Protein AF-W4VDG4-F1 (afdb_monomer_lite)

Secondary structure (DSSP, 8-state):
--GGGTTSSHHHHHHHHHHHHHHHTT--------TT-HHHHHHHHHTT------PPP-S---S--TTTTT--------

InterPro domains:
  IPR013653 GCN5-related N-acetyltransferase Rv2170-like domain [PF08445] (2-54)
  IPR016181 Acyl-CoA N-acyltransferase [SSF55729] (2-54)

Organism: NCBI:txid1294263

pLDDT: mean 82.28, std 16.34, range [38.72, 98.44]

Structure (mmCIF, N/CA/C/O backbone):
data_AF-W4VDG4-F1
#
_entry.id   AF-W4VDG4-F1
#
loop_
_atom_site.group_PDB
_atom_site.id
_atom_site.type_symbol
_atom_site.label_atom_id
_atom_site.label_alt_id
_atom_site.label_comp_id
_atom_site.label_asym_id
_atom_site.label_entity_id
_atom_site.label_seq_id
_atom_site.pdbx_PDB_ins_code
_atom_site.Cartn_x
_atom_site.Cartn_y
_atom_site.Cartn_z
_atom_site.occupancy
_atom_site.B_iso_or_equiv
_atom_site.auth_seq_id
_atom_site.auth_comp_id
_atom_site.auth_asym_id
_atom_site.auth_atom_id
_atom_site.pdbx_PDB_model_num
ATOM 1 N N . MET A 1 1 ? 1.395 14.729 2.401 1.00 64.94 1 MET A N 1
ATOM 2 C CA . MET A 1 1 ? 1.073 15.041 3.811 1.00 64.94 1 MET A CA 1
ATOM 3 C C . MET A 1 1 ? 1.895 16.213 4.270 1.00 64.94 1 MET A C 1
ATOM 5 O O . MET A 1 1 ? 3.099 16.228 4.001 1.00 64.94 1 MET A O 1
ATOM 9 N N . LEU A 1 2 ? 1.250 17.136 4.976 1.00 83.69 2 LEU A N 1
ATOM 10 C CA . LEU A 1 2 ? 1.950 18.225 5.635 1.00 83.69 2 LEU A CA 1
ATOM 11 C C . LEU A 1 2 ? 2.958 17.643 6.655 1.00 83.69 2 LEU A C 1
ATOM 13 O O . LEU A 1 2 ? 2.669 16.598 7.260 1.00 83.69 2 LEU A O 1
ATOM 17 N N . PRO A 1 3 ? 4.172 18.212 6.769 1.00 83.50 3 PRO A N 1
ATOM 18 C CA . PRO A 1 3 ? 5.254 17.652 7.581 1.00 83.50 3 PRO A CA 1
ATOM 19 C C . PRO A 1 3 ? 4.863 17.312 9.028 1.00 83.50 3 PRO A C 1
ATOM 21 O O . PRO A 1 3 ? 5.250 16.256 9.530 1.00 83.50 3 PRO A O 1
ATOM 24 N N . GLU A 1 4 ? 4.038 18.142 9.656 1.00 89.81 4 GLU A N 1
ATOM 25 C CA . GLU A 1 4 ? 3.576 18.053 11.046 1.00 89.81 4 GLU A CA 1
ATOM 26 C C . GLU A 1 4 ? 2.639 16.863 11.335 1.00 89.81 4 GLU A C 1
ATOM 28 O O . GLU A 1 4 ? 2.408 16.491 12.492 1.00 89.81 4 GLU A O 1
ATOM 33 N N . PHE A 1 5 ? 2.120 16.219 10.287 1.00 85.56 5 PHE A N 1
ATOM 34 C CA . PHE A 1 5 ? 1.252 15.043 10.387 1.00 85.56 5 PHE A CA 1
ATOM 35 C C . PHE A 1 5 ? 1.942 13.738 9.963 1.00 85.56 5 PHE A C 1
ATOM 37 O O . PHE A 1 5 ? 1.329 12.666 9.972 1.00 85.56 5 PHE A O 1
ATOM 44 N N . ARG A 1 6 ? 3.232 13.783 9.607 1.00 84.56 6 ARG A N 1
ATOM 45 C CA . ARG A 1 6 ? 3.992 12.581 9.230 1.00 84.56 6 ARG A CA 1
ATOM 46 C C . ARG A 1 6 ? 4.187 11.646 10.427 1.00 84.56 6 ARG A C 1
ATOM 48 O O . ARG A 1 6 ? 4.190 12.071 11.574 1.00 84.56 6 ARG A O 1
ATOM 55 N N . LYS A 1 7 ? 4.380 10.353 10.139 1.00 83.69 7 LYS A N 1
ATOM 56 C CA . LYS A 1 7 ? 4.640 9.284 11.128 1.00 83.69 7 LYS A CA 1
ATOM 57 C C . LYS A 1 7 ? 3.525 9.056 12.169 1.00 83.69 7 LYS A C 1
ATOM 59 O O . LYS A 1 7 ? 3.723 8.282 13.093 1.00 83.69 7 LYS A O 1
ATOM 64 N N . LYS A 1 8 ? 2.333 9.636 11.981 1.00 88.56 8 LYS A N 1
ATOM 65 C CA . LYS A 1 8 ? 1.156 9.453 12.856 1.00 88.56 8 LYS A CA 1
A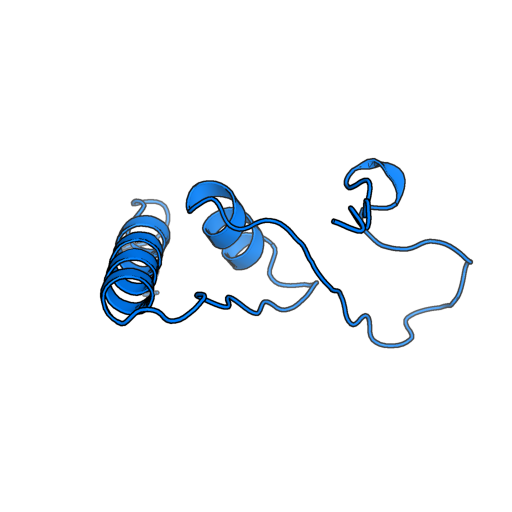TOM 66 C C . LYS A 1 8 ? 0.192 8.345 12.398 1.00 88.56 8 LYS A C 1
ATOM 68 O O . LYS A 1 8 ? -0.971 8.352 12.767 1.00 88.56 8 LYS A O 1
ATOM 73 N N . GLY A 1 9 ? 0.615 7.449 11.503 1.00 90.06 9 GLY A N 1
ATOM 74 C CA . GLY A 1 9 ? -0.237 6.357 10.993 1.00 90.06 9 GLY A CA 1
ATOM 75 C C . GLY A 1 9 ? -1.411 6.777 10.090 1.00 90.06 9 GLY A C 1
ATOM 76 O O . GLY A 1 9 ? -2.060 5.914 9.508 1.00 90.06 9 GLY A O 1
ATOM 77 N N . LEU A 1 10 ? -1.643 8.078 9.893 1.00 93.81 10 LEU A N 1
ATOM 78 C CA . LEU A 1 10 ? -2.781 8.629 9.143 1.00 93.81 10 LEU A CA 1
ATOM 79 C C . LEU A 1 10 ? -2.957 8.029 7.740 1.00 93.81 10 LEU A C 1
ATOM 81 O O . LEU A 1 10 ? -4.077 7.759 7.323 1.00 93.81 10 LEU A O 1
ATOM 85 N N . ALA A 1 11 ? -1.857 7.787 7.021 1.00 94.00 11 ALA A N 1
ATOM 86 C CA . ALA A 1 11 ? -1.920 7.213 5.680 1.00 94.00 11 ALA A CA 1
ATOM 87 C C . ALA A 1 11 ? -2.433 5.768 5.708 1.00 94.00 11 ALA A C 1
ATOM 89 O O . ALA A 1 11 ? -3.237 5.402 4.863 1.00 94.00 11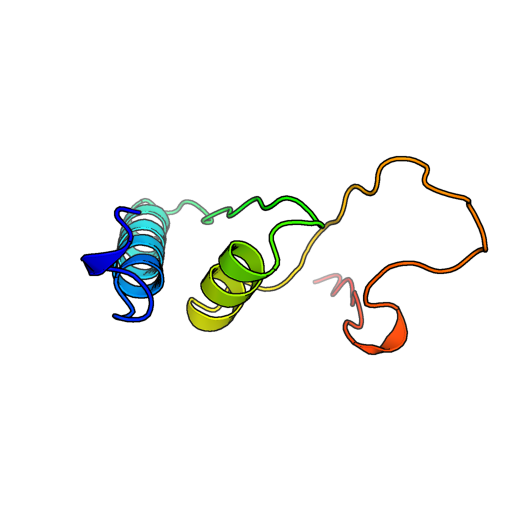 ALA A O 1
ATOM 90 N N . ALA A 1 12 ? -2.006 4.972 6.692 1.00 95.31 12 ALA A N 1
ATOM 91 C CA . ALA A 1 12 ? -2.477 3.600 6.835 1.00 95.31 12 ALA A CA 1
ATOM 92 C C . ALA A 1 12 ? -3.953 3.560 7.252 1.00 95.31 12 ALA A C 1
ATOM 94 O O . ALA A 1 12 ? -4.722 2.815 6.665 1.00 95.31 12 ALA A O 1
ATOM 95 N N . CYS A 1 13 ? -4.369 4.426 8.184 1.00 96.44 13 CYS A N 1
ATOM 96 C CA . CYS A 1 13 ? -5.776 4.549 8.576 1.00 96.44 13 CYS A CA 1
ATOM 97 C C . CYS A 1 13 ? -6.675 4.873 7.370 1.00 96.44 13 CYS A C 1
ATOM 99 O O . CYS A 1 13 ? -7.645 4.168 7.104 1.00 96.44 13 CYS A O 1
ATOM 101 N N . LEU A 1 14 ? -6.309 5.893 6.586 1.00 96.38 14 LEU A N 1
ATOM 102 C CA . LEU A 1 14 ? -7.080 6.287 5.408 1.00 96.38 14 LEU A CA 1
ATOM 103 C C . LEU A 1 14 ? -7.143 5.170 4.358 1.00 96.38 14 LEU A C 1
ATOM 105 O O . LEU A 1 14 ? -8.217 4.878 3.837 1.00 96.38 14 LEU A O 1
ATOM 109 N N . VAL A 1 15 ? -6.003 4.548 4.046 1.00 97.38 15 VAL A N 1
ATOM 110 C CA . VAL A 1 15 ? -5.924 3.501 3.019 1.00 97.38 15 VAL A CA 1
ATOM 111 C C . VAL A 1 15 ? -6.681 2.243 3.443 1.00 97.38 15 VAL A C 1
ATOM 113 O O . VAL A 1 15 ? -7.426 1.705 2.628 1.00 97.38 15 VAL A O 1
ATOM 116 N N . SER A 1 16 ? -6.569 1.809 4.702 1.00 97.56 16 SER A N 1
ATOM 117 C CA . SER A 1 16 ? -7.332 0.663 5.215 1.00 97.56 16 SER A CA 1
ATOM 118 C C . SER A 1 16 ? -8.840 0.914 5.153 1.00 97.56 16 SER A C 1
ATOM 120 O O . SER A 1 16 ? -9.580 0.057 4.678 1.00 97.56 16 SER A O 1
ATOM 122 N N . ASN A 1 17 ? -9.300 2.104 5.551 1.00 98.12 17 ASN A N 1
ATOM 123 C CA . ASN A 1 17 ? -10.726 2.438 5.508 1.00 98.12 17 ASN A CA 1
ATOM 124 C C . ASN A 1 17 ? -11.260 2.488 4.069 1.00 98.12 17 ASN A C 1
ATOM 126 O O . ASN A 1 17 ? -12.344 1.980 3.795 1.00 98.12 17 ASN A O 1
ATOM 130 N N . LEU A 1 18 ? -10.493 3.058 3.131 1.00 98.00 18 LEU A N 1
ATOM 131 C CA . LEU A 1 18 ? -10.846 3.039 1.708 1.00 98.00 18 LEU A CA 1
ATOM 132 C C . LEU A 1 18 ? -10.905 1.609 1.160 1.00 98.00 18 LEU A C 1
ATOM 134 O O . LEU A 1 18 ? -11.845 1.279 0.443 1.00 98.00 18 LEU A O 1
ATOM 138 N N . ALA A 1 19 ? -9.936 0.760 1.511 1.00 98.00 19 ALA A N 1
ATOM 139 C CA . ALA A 1 19 ? -9.913 -0.633 1.077 1.00 98.00 19 ALA A CA 1
ATOM 140 C C . ALA A 1 19 ? -11.153 -1.396 1.567 1.00 98.00 19 ALA A C 1
ATOM 142 O O . ALA A 1 19 ? -11.789 -2.083 0.772 1.00 98.00 19 ALA A O 1
ATOM 143 N N . ILE A 1 20 ? -11.541 -1.210 2.834 1.00 98.25 20 ILE A N 1
ATOM 144 C CA . ILE A 1 20 ? -12.769 -1.785 3.405 1.00 98.25 20 ILE A CA 1
ATOM 145 C C . ILE A 1 20 ? -13.996 -1.312 2.623 1.00 98.25 20 ILE A C 1
ATOM 147 O O . ILE A 1 20 ? -14.757 -2.140 2.134 1.00 98.25 20 ILE A O 1
ATOM 151 N N . MET A 1 21 ? -14.142 -0.003 2.402 1.00 98.38 21 MET A N 1
ATOM 152 C CA . MET A 1 21 ? -15.281 0.546 1.656 1.00 98.38 21 MET A CA 1
ATOM 153 C C . MET A 1 21 ? -15.358 0.044 0.204 1.00 98.38 21 MET A C 1
ATOM 155 O O . MET A 1 21 ? -16.452 -0.081 -0.352 1.00 98.38 21 MET A O 1
ATOM 159 N N . ILE A 1 22 ? -14.220 -0.221 -0.442 1.00 98.25 22 ILE A N 1
ATOM 160 C CA . ILE A 1 22 ? -14.179 -0.809 -1.789 1.00 98.25 22 ILE A CA 1
ATOM 161 C C . ILE A 1 22 ? -14.627 -2.279 -1.741 1.00 98.25 22 ILE A C 1
ATOM 163 O O . ILE A 1 22 ? -15.460 -2.685 -2.552 1.00 98.25 22 ILE A O 1
ATOM 167 N N . MET A 1 23 ? -14.154 -3.047 -0.755 1.00 97.69 23 MET A N 1
ATOM 168 C CA . MET A 1 23 ? -14.561 -4.44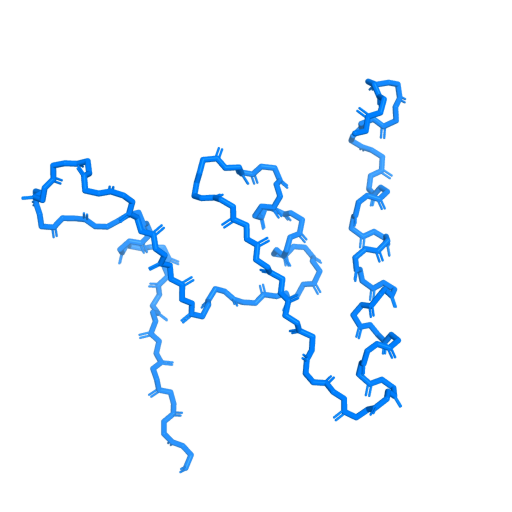4 -0.558 1.00 97.69 23 MET A CA 1
ATOM 169 C C . MET A 1 23 ? -16.049 -4.584 -0.219 1.00 97.69 23 MET A C 1
ATOM 171 O O . MET A 1 23 ? -16.707 -5.473 -0.751 1.00 97.69 23 MET A O 1
ATOM 175 N N . GLU A 1 24 ? -16.612 -3.683 0.590 1.00 98.38 24 GLU A N 1
ATOM 176 C CA . GLU A 1 24 ? -18.054 -3.631 0.897 1.00 98.38 24 GLU A CA 1
ATOM 177 C C . GLU A 1 24 ? -18.923 -3.443 -0.357 1.00 98.38 24 GLU A C 1
ATOM 179 O O . GLU A 1 24 ? -20.089 -3.827 -0.373 1.00 98.38 24 GLU A O 1
ATOM 184 N N . ARG A 1 25 ? -18.355 -2.880 -1.430 1.00 98.44 25 ARG A N 1
ATOM 185 C CA . ARG A 1 25 ? -19.010 -2.737 -2.740 1.00 98.44 25 ARG A CA 1
ATOM 186 C C . ARG A 1 25 ? -18.805 -3.956 -3.648 1.00 98.44 25 ARG A C 1
ATOM 188 O O . ARG A 1 25 ? -19.186 -3.904 -4.813 1.00 98.44 25 ARG A O 1
ATOM 195 N N . GLY A 1 26 ? -18.193 -5.031 -3.148 1.00 97.88 26 GLY A N 1
ATOM 196 C CA . GLY A 1 26 ? -17.883 -6.236 -3.919 1.00 97.88 26 GLY A CA 1
ATOM 197 C C . GLY A 1 26 ? -16.752 -6.049 -4.935 1.00 97.88 26 GLY A C 1
ATOM 198 O O . GLY A 1 26 ? -16.659 -6.815 -5.890 1.00 97.88 26 GLY A O 1
ATOM 199 N N . VAL A 1 27 ? -15.907 -5.027 -4.761 1.00 97.81 27 VAL A N 1
ATOM 200 C CA . VAL A 1 27 ? -14.795 -4.716 -5.670 1.00 97.81 27 VAL A CA 1
ATOM 201 C C . VAL A 1 27 ? -13.467 -5.032 -4.986 1.00 97.81 27 VAL A C 1
ATOM 203 O O . VAL A 1 27 ? -13.295 -4.788 -3.793 1.00 97.81 27 VAL A O 1
ATOM 206 N N . LEU A 1 28 ? -12.502 -5.563 -5.740 1.00 94.75 28 LEU A N 1
ATOM 207 C CA . LEU A 1 28 ? -11.154 -5.811 -5.234 1.00 94.75 28 LEU A CA 1
ATOM 208 C C . LEU A 1 28 ? -10.372 -4.484 -5.149 1.00 94.75 28 LEU A C 1
ATOM 210 O O . LEU A 1 28 ? -10.183 -3.832 -6.181 1.00 94.75 28 LEU A O 1
ATOM 214 N N . PRO A 1 29 ? -9.894 -4.060 -3.966 1.00 96.06 29 PRO A N 1
ATOM 215 C CA . PRO A 1 29 ? -9.105 -2.843 -3.849 1.00 96.06 29 PRO A CA 1
ATOM 216 C C . PRO A 1 29 ? -7.736 -3.004 -4.515 1.00 96.06 29 PRO A C 1
ATOM 218 O O . PRO A 1 29 ? -7.030 -3.989 -4.311 1.00 96.06 29 PRO A O 1
ATOM 221 N N . TYR A 1 30 ? -7.340 -1.982 -5.271 1.00 94.31 30 TYR A N 1
ATOM 222 C CA . TYR A 1 30 ? -6.037 -1.888 -5.921 1.00 94.31 30 TYR A CA 1
ATOM 223 C C . TYR A 1 30 ? -5.274 -0.669 -5.399 1.00 94.31 30 TYR A C 1
ATOM 225 O O . TYR A 1 30 ? -5.827 0.429 -5.313 1.00 94.31 30 TYR A O 1
ATOM 233 N N . TYR A 1 31 ? -3.994 -0.856 -5.071 1.00 94.94 31 TYR A N 1
ATOM 234 C CA . TYR A 1 31 ? -3.128 0.203 -4.558 1.00 94.94 31 TYR A CA 1
ATOM 235 C C . TYR A 1 31 ? -1.798 0.227 -5.316 1.00 94.94 31 TYR A C 1
ATOM 237 O O . TYR A 1 31 ? -0.879 -0.540 -5.031 1.00 94.94 31 TYR A O 1
ATOM 245 N N . GLY A 1 32 ? -1.702 1.124 -6.296 1.00 93.00 32 GLY A N 1
ATOM 246 C CA . GLY A 1 32 ? -0.485 1.343 -7.072 1.00 93.00 32 GLY A CA 1
ATOM 247 C C . GLY A 1 32 ? 0.496 2.273 -6.360 1.00 93.00 32 GLY A C 1
ATOM 248 O O . GLY A 1 32 ? 0.106 3.254 -5.727 1.00 93.00 32 GLY A O 1
ATOM 249 N N . THR A 1 33 ? 1.789 1.996 -6.499 1.00 91.12 33 THR A N 1
ATOM 250 C CA . THR A 1 33 ? 2.851 2.840 -5.949 1.00 91.12 33 THR A CA 1
ATOM 251 C C . THR A 1 33 ? 4.077 2.830 -6.852 1.00 91.12 33 THR A C 1
ATOM 253 O O . THR A 1 33 ? 4.347 1.850 -7.544 1.00 91.12 33 THR A O 1
ATOM 256 N N . ALA A 1 34 ? 4.815 3.939 -6.875 1.00 88.56 34 ALA A N 1
ATOM 257 C CA . ALA A 1 34 ? 6.080 4.005 -7.594 1.00 88.56 34 ALA A CA 1
ATOM 258 C C . ALA A 1 34 ? 7.146 3.176 -6.862 1.00 88.56 34 ALA A C 1
ATOM 260 O O . ALA A 1 34 ? 7.221 3.195 -5.629 1.00 88.56 34 ALA A O 1
ATOM 261 N N . SER A 1 35 ? 8.028 2.514 -7.614 1.00 83.31 35 SER A N 1
ATOM 262 C CA . SER A 1 35 ? 9.138 1.727 -7.053 1.00 83.31 35 SER A CA 1
ATOM 263 C C . SER A 1 35 ? 10.086 2.566 -6.186 1.00 83.31 35 SER A C 1
ATOM 265 O O . SER A 1 35 ? 10.630 2.073 -5.203 1.00 83.31 35 SER A O 1
ATOM 267 N N . SER A 1 36 ? 10.218 3.862 -6.478 1.00 84.62 36 SER A N 1
ATOM 268 C CA . SER A 1 36 ? 11.001 4.816 -5.684 1.00 84.62 36 SER A CA 1
ATOM 269 C C . SER A 1 36 ? 10.281 5.339 -4.432 1.00 84.62 36 SER A C 1
ATOM 271 O O . SER A 1 36 ? 10.906 5.966 -3.577 1.00 84.62 36 SER A O 1
ATOM 273 N N . ASN A 1 37 ? 8.974 5.095 -4.280 1.00 90.50 37 ASN A N 1
ATOM 274 C CA . ASN A 1 37 ? 8.181 5.602 -3.160 1.00 90.50 37 ASN A CA 1
ATOM 275 C C . ASN A 1 37 ? 8.051 4.564 -2.033 1.00 90.50 37 ASN A C 1
ATOM 277 O O . ASN A 1 37 ? 6.973 4.030 -1.760 1.00 90.50 37 ASN A O 1
ATOM 281 N N . ILE A 1 38 ? 9.161 4.329 -1.328 1.00 89.56 38 ILE A N 1
ATOM 282 C CA . ILE A 1 38 ? 9.246 3.372 -0.209 1.00 89.56 38 ILE A CA 1
ATOM 283 C C . ILE A 1 38 ? 8.203 3.673 0.881 1.00 89.56 38 ILE A C 1
ATOM 285 O O . ILE A 1 38 ? 7.613 2.763 1.461 1.00 89.56 38 ILE A O 1
ATOM 289 N N . ALA A 1 39 ? 7.924 4.952 1.154 1.00 92.19 39 ALA A N 1
ATOM 290 C CA . ALA A 1 39 ? 6.948 5.336 2.171 1.00 92.19 39 ALA A CA 1
ATOM 291 C C . ALA A 1 39 ? 5.525 4.858 1.827 1.00 92.19 39 ALA A C 1
ATOM 293 O O . ALA A 1 39 ? 4.814 4.382 2.715 1.00 92.19 39 ALA A O 1
ATOM 294 N N . SER A 1 40 ? 5.120 4.966 0.558 1.00 93.75 40 SER A N 1
ATOM 295 C CA . SER A 1 40 ? 3.822 4.487 0.067 1.00 93.75 40 SER A CA 1
ATOM 296 C C . SER A 1 40 ? 3.762 2.959 0.009 1.00 93.75 40 SER A C 1
ATOM 298 O O . SER A 1 40 ? 2.771 2.387 0.457 1.00 93.75 40 SER A O 1
ATOM 300 N N . GLN A 1 41 ? 4.837 2.291 -0.414 1.00 92.88 41 GLN A N 1
ATOM 301 C CA . GLN A 1 41 ? 4.935 0.826 -0.349 1.00 92.88 41 GLN A CA 1
ATOM 302 C C . GLN A 1 41 ? 4.782 0.301 1.084 1.00 92.88 41 GLN A C 1
ATOM 304 O O . GLN A 1 41 ? 4.020 -0.628 1.336 1.00 92.88 41 GLN A O 1
ATOM 309 N N . ALA A 1 42 ? 5.424 0.955 2.054 1.00 93.19 42 ALA A N 1
ATOM 310 C CA . ALA A 1 42 ? 5.288 0.591 3.458 1.00 93.19 42 ALA A CA 1
ATOM 311 C C . ALA A 1 42 ? 3.862 0.832 3.995 1.00 93.19 42 ALA A C 1
ATOM 313 O O . ALA A 1 42 ? 3.430 0.136 4.911 1.00 93.19 42 ALA A O 1
ATOM 314 N N . VAL A 1 43 ? 3.123 1.819 3.462 1.00 96.19 43 VAL A N 1
ATOM 315 C CA . VAL A 1 43 ? 1.689 1.989 3.770 1.00 96.19 43 VAL A CA 1
ATOM 316 C C . VAL A 1 43 ? 0.890 0.817 3.213 1.00 96.19 43 VAL A C 1
ATOM 318 O O . VAL A 1 43 ? 0.142 0.219 3.977 1.00 96.19 43 VAL A O 1
ATOM 321 N N . ALA A 1 44 ? 1.091 0.461 1.942 1.00 95.25 44 ALA A N 1
ATOM 322 C CA . ALA A 1 44 ? 0.407 -0.666 1.310 1.00 95.25 44 ALA A CA 1
ATOM 323 C C . ALA A 1 44 ? 0.602 -1.961 2.117 1.00 95.25 44 ALA A C 1
ATOM 325 O O . ALA A 1 44 ? -0.379 -2.599 2.498 1.00 95.25 44 ALA A O 1
ATOM 326 N N . TYR A 1 45 ? 1.850 -2.267 2.488 1.00 93.19 45 TYR A N 1
ATOM 327 C CA . TYR A 1 45 ? 2.182 -3.431 3.310 1.00 93.19 45 TYR A CA 1
ATOM 328 C C . TYR A 1 45 ? 1.463 -3.419 4.669 1.00 93.19 45 TYR A C 1
ATOM 330 O O . TYR A 1 45 ? 0.829 -4.399 5.048 1.00 93.19 45 TYR A O 1
ATOM 338 N N . ARG A 1 46 ? 1.486 -2.289 5.395 1.00 95.06 46 ARG A N 1
ATOM 339 C CA . ARG A 1 46 ? 0.781 -2.157 6.688 1.00 95.06 46 ARG A CA 1
ATOM 340 C C . ARG A 1 46 ? -0.738 -2.297 6.576 1.00 95.06 46 ARG A C 1
ATOM 342 O O . ARG A 1 46 ? -1.373 -2.661 7.558 1.00 95.06 46 ARG A O 1
ATOM 349 N N . CYS A 1 47 ? -1.311 -1.982 5.419 1.00 96.44 47 CYS A N 1
ATOM 350 C CA . CYS A 1 47 ? -2.742 -2.111 5.151 1.00 96.44 47 CYS A CA 1
ATOM 351 C C . CYS A 1 47 ? -3.144 -3.515 4.664 1.00 96.44 47 CYS A C 1
ATOM 353 O O . CYS A 1 47 ? -4.317 -3.725 4.374 1.00 96.44 47 CYS A O 1
ATOM 355 N N . GLY A 1 48 ? -2.204 -4.463 4.570 1.00 94.06 48 GLY A N 1
ATOM 356 C CA . GLY A 1 48 ? -2.477 -5.837 4.140 1.00 94.06 48 GLY A CA 1
ATOM 357 C C . GLY A 1 48 ? -2.468 -6.046 2.624 1.00 94.06 48 GLY A C 1
ATOM 358 O O . GLY A 1 48 ? -2.829 -7.126 2.163 1.00 94.06 48 GLY A O 1
ATOM 359 N N . PHE A 1 49 ? -2.046 -5.052 1.834 1.00 94.50 49 PHE A N 1
ATOM 360 C CA . PHE A 1 49 ? -1.827 -5.257 0.403 1.00 94.50 49 PHE A CA 1
ATOM 361 C C . PHE A 1 49 ? -0.567 -6.090 0.177 1.00 94.50 49 PHE A C 1
ATOM 363 O O . PHE A 1 49 ? 0.465 -5.863 0.812 1.00 94.50 49 PHE A O 1
ATOM 370 N N . ILE A 1 50 ? -0.642 -7.002 -0.790 1.00 90.56 50 ILE A N 1
ATOM 371 C CA . ILE A 1 50 ? 0.498 -7.797 -1.241 1.00 90.56 50 ILE A CA 1
ATOM 372 C C . ILE A 1 50 ? 0.967 -7.337 -2.630 1.00 90.56 50 ILE A C 1
ATOM 374 O O . ILE A 1 50 ? 0.135 -7.045 -3.498 1.00 90.56 50 ILE A O 1
ATOM 378 N N . PRO A 1 51 ? 2.286 -7.264 -2.873 1.00 87.19 51 PRO A N 1
ATOM 379 C CA . PRO A 1 51 ? 2.820 -6.954 -4.194 1.00 87.19 51 PRO A CA 1
ATOM 380 C C . PRO A 1 51 ? 2.395 -8.010 -5.218 1.00 87.19 51 PRO A C 1
ATOM 382 O O . PRO A 1 51 ? 2.688 -9.191 -5.063 1.00 87.19 51 PRO A O 1
ATOM 385 N N . THR A 1 52 ? 1.695 -7.576 -6.263 1.00 86.75 52 THR A N 1
ATOM 386 C CA . THR A 1 52 ? 1.148 -8.451 -7.318 1.00 86.75 52 THR A CA 1
ATOM 387 C C . THR A 1 52 ? 1.795 -8.204 -8.676 1.00 86.75 52 THR A C 1
ATOM 389 O O . THR A 1 52 ? 1.885 -9.114 -9.492 1.00 86.75 52 THR A O 1
ATOM 392 N N . TRP A 1 53 ? 2.266 -6.981 -8.922 1.00 81.69 53 TRP A N 1
ATOM 393 C CA . TRP A 1 53 ? 2.933 -6.594 -10.160 1.00 81.69 53 TRP A CA 1
ATOM 394 C C . TRP A 1 53 ? 3.865 -5.402 -9.923 1.00 81.69 53 TRP A C 1
ATOM 396 O O . TRP A 1 53 ? 3.610 -4.568 -9.054 1.00 81.69 53 TRP A O 1
ATOM 406 N N . MET A 1 54 ? 4.934 -5.305 -10.715 1.00 80.50 54 MET A N 1
ATOM 407 C CA . MET A 1 54 ? 5.843 -4.164 -10.719 1.00 80.50 54 MET A CA 1
ATOM 408 C C . MET A 1 54 ? 6.179 -3.760 -12.155 1.00 80.50 54 MET A C 1
ATOM 410 O O . MET A 1 54 ? 6.546 -4.594 -12.977 1.00 80.50 54 MET A O 1
ATOM 414 N N . CYS A 1 55 ? 6.137 -2.454 -12.418 1.00 74.62 55 CYS A N 1
ATOM 415 C CA . CYS A 1 55 ? 6.822 -1.839 -13.547 1.00 74.62 55 CYS A CA 1
ATOM 416 C C . CYS A 1 55 ? 8.077 -1.130 -13.058 1.00 74.62 55 CYS A C 1
ATOM 418 O O . CYS A 1 55 ? 7.988 -0.168 -12.293 1.00 74.62 55 CYS A O 1
ATOM 420 N N . SER A 1 56 ? 9.235 -1.571 -13.535 1.00 68.25 56 SER A N 1
ATOM 421 C CA . SER A 1 56 ? 10.469 -0.805 -13.410 1.00 68.25 56 SER A CA 1
ATOM 422 C C . SER A 1 56 ? 10.780 -0.153 -14.753 1.00 68.25 56 SER A C 1
ATOM 424 O O . SER A 1 56 ? 10.721 -0.805 -15.797 1.00 68.25 56 SER A O 1
ATOM 426 N N . TYR A 1 57 ? 11.103 1.139 -14.742 1.00 65.25 57 TYR A N 1
ATOM 427 C CA . TYR A 1 57 ? 11.695 1.780 -15.913 1.00 65.25 57 TYR A CA 1
ATOM 428 C C . TYR A 1 57 ? 13.089 1.175 -16.116 1.00 65.25 57 TYR A C 1
ATOM 430 O O . TYR A 1 57 ? 13.787 0.937 -15.135 1.00 65.25 57 TYR A O 1
ATOM 438 N N . LYS A 1 58 ? 13.460 0.883 -17.370 1.00 54.50 58 LYS A N 1
ATOM 439 C CA . LYS A 1 58 ? 14.737 0.284 -17.808 1.00 54.50 58 LYS A CA 1
ATOM 440 C C . LYS A 1 58 ? 15.960 1.035 -17.236 1.00 54.50 58 LYS A C 1
ATOM 442 O O . LYS A 1 58 ? 16.617 1.798 -17.933 1.00 54.50 58 LYS A O 1
ATOM 447 N N . ASN A 1 59 ? 16.299 0.791 -15.980 1.00 58.22 59 ASN A N 1
ATOM 448 C CA . ASN A 1 59 ? 17.501 1.291 -15.335 1.00 58.22 59 ASN A CA 1
ATOM 449 C C . ASN A 1 59 ? 18.465 0.110 -15.270 1.00 58.22 59 ASN A C 1
ATOM 451 O O . ASN A 1 59 ? 18.525 -0.559 -14.255 1.00 58.22 59 ASN A O 1
ATOM 455 N N . ILE A 1 60 ? 19.146 -0.157 -16.392 1.00 55.44 60 ILE A N 1
ATOM 456 C CA . ILE A 1 60 ? 20.123 -1.244 -16.589 1.00 55.44 60 ILE A CA 1
ATOM 457 C C . ILE A 1 60 ? 19.515 -2.640 -16.349 1.00 55.44 60 ILE A C 1
ATOM 459 O O . ILE A 1 60 ? 19.240 -3.045 -15.231 1.00 55.44 60 ILE A O 1
ATOM 463 N N . PHE A 1 61 ? 19.323 -3.416 -17.421 1.00 55.69 61 PHE A N 1
ATOM 464 C CA . PHE A 1 61 ? 18.968 -4.832 -17.295 1.00 55.69 61 PHE A CA 1
ATOM 465 C C . PHE A 1 61 ? 20.225 -5.615 -16.895 1.00 55.69 61 PHE A C 1
ATOM 467 O O . PHE A 1 61 ? 20.928 -6.150 -17.748 1.00 55.69 61 PHE A O 1
ATOM 474 N N . ASP A 1 62 ? 20.542 -5.627 -15.604 1.00 71.38 62 ASP A N 1
ATOM 475 C CA . ASP A 1 62 ? 21.603 -6.452 -15.012 1.00 71.38 62 ASP A CA 1
ATOM 476 C C . ASP A 1 62 ? 21.107 -7.867 -14.648 1.00 71.38 62 ASP A C 1
ATOM 478 O O . ASP A 1 62 ? 21.820 -8.646 -14.017 1.00 71.38 62 ASP A O 1
ATOM 482 N N . GLY A 1 63 ? 19.877 -8.197 -15.059 1.00 67.19 63 GLY A N 1
ATOM 483 C CA . GLY A 1 63 ? 19.203 -9.448 -14.731 1.00 67.19 63 GLY A CA 1
ATOM 484 C C . GLY A 1 63 ? 18.661 -9.502 -13.303 1.00 67.19 63 GLY A C 1
ATOM 485 O O . GLY A 1 63 ? 18.226 -10.575 -12.896 1.00 67.19 63 GLY A O 1
ATOM 486 N N . LYS A 1 64 ? 18.678 -8.390 -12.553 1.00 66.00 64 LYS A N 1
ATOM 487 C CA . LYS A 1 64 ? 18.147 -8.308 -11.189 1.00 66.00 64 LYS A CA 1
ATOM 488 C C . LYS A 1 64 ? 16.921 -7.402 -11.139 1.00 66.00 64 LYS A C 1
ATOM 490 O O . LYS A 1 64 ? 16.864 -6.366 -11.806 1.00 66.00 64 LYS A O 1
ATOM 495 N N . ALA A 1 65 ? 15.945 -7.766 -10.317 1.00 64.94 65 ALA A N 1
ATOM 496 C CA 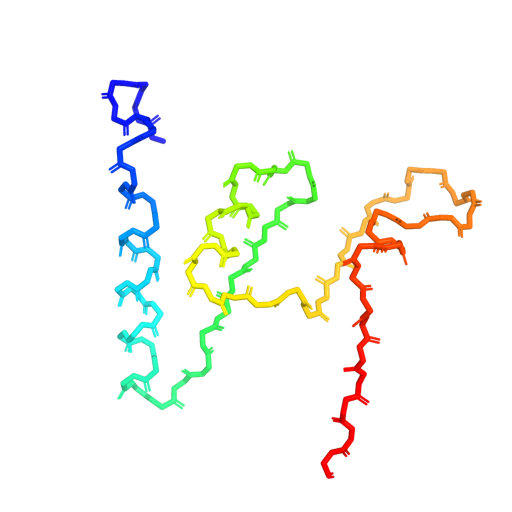. ALA A 1 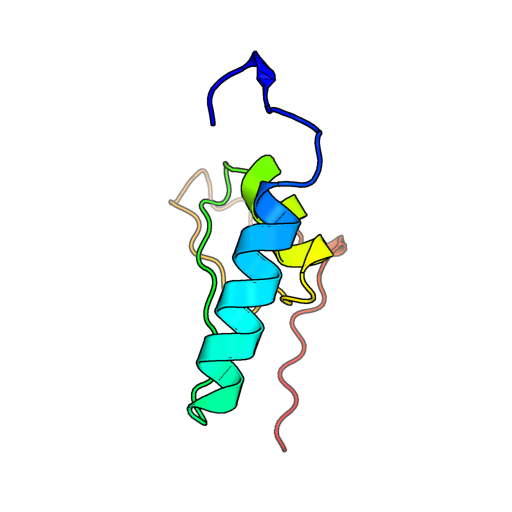65 ? 14.814 -6.912 -9.982 1.00 64.94 65 ALA A CA 1
ATOM 497 C C . ALA A 1 65 ? 14.837 -6.523 -8.493 1.00 64.94 65 ALA A C 1
ATOM 499 O O . ALA A 1 65 ? 15.285 -7.296 -7.637 1.00 64.94 65 ALA A O 1
ATOM 500 N N . PRO A 1 66 ? 14.335 -5.323 -8.141 1.00 62.50 66 PRO A N 1
ATOM 501 C CA . PRO A 1 66 ? 14.032 -5.012 -6.752 1.00 62.50 66 PRO A CA 1
ATOM 502 C C . PRO A 1 66 ? 13.109 -6.096 -6.179 1.00 62.50 66 PRO A C 1
ATOM 504 O O . PRO A 1 66 ? 12.105 -6.435 -6.804 1.00 62.50 66 PRO A O 1
ATOM 507 N N . TYR A 1 67 ? 13.449 -6.605 -4.993 1.00 66.62 67 TYR A N 1
ATOM 508 C CA . TYR A 1 67 ? 12.746 -7.676 -4.273 1.00 66.62 67 TYR A CA 1
ATOM 509 C C . TYR A 1 67 ? 12.896 -9.107 -4.805 1.00 66.62 67 TYR A C 1
ATOM 511 O O . TYR A 1 67 ? 12.183 -9.980 -4.311 1.00 66.62 67 TYR A O 1
ATOM 519 N N . ASP A 1 68 ? 13.843 -9.393 -5.708 1.00 68.56 68 ASP A N 1
ATOM 520 C CA . ASP A 1 68 ? 14.120 -10.772 -6.170 1.00 68.56 68 ASP A CA 1
ATOM 521 C C . ASP A 1 68 ? 14.298 -11.779 -5.017 1.00 68.56 68 ASP A C 1
ATOM 523 O O . ASP A 1 68 ? 13.885 -12.933 -5.119 1.00 68.56 68 ASP A O 1
ATOM 527 N N . ASN A 1 69 ? 14.883 -11.337 -3.899 1.00 70.50 69 ASN A N 1
ATOM 528 C CA . ASN A 1 69 ? 15.096 -12.165 -2.708 1.00 70.50 69 ASN A CA 1
ATOM 529 C C . ASN A 1 69 ? 14.051 -11.943 -1.601 1.00 70.50 69 ASN A C 1
ATOM 531 O O . ASN A 1 69 ? 14.003 -12.721 -0.650 1.00 70.50 69 ASN A O 1
ATOM 535 N N . ASP A 1 70 ? 13.226 -10.900 -1.712 1.00 66.94 70 ASP A N 1
ATOM 536 C CA . ASP A 1 70 ? 12.319 -10.457 -0.645 1.00 66.94 70 ASP A CA 1
ATOM 537 C C . ASP A 1 70 ? 10.863 -10.864 -0.913 1.00 66.94 70 ASP A C 1
ATOM 539 O O . ASP A 1 70 ? 10.076 -11.024 0.021 1.00 66.94 70 ASP A O 1
ATOM 543 N N . ILE A 1 71 ? 10.485 -11.034 -2.186 1.00 63.78 71 ILE A N 1
ATOM 544 C CA . ILE A 1 71 ? 9.118 -11.350 -2.604 1.00 63.78 71 ILE A CA 1
ATOM 545 C C . ILE A 1 71 ? 9.149 -12.553 -3.549 1.00 63.78 71 ILE A C 1
ATOM 547 O O . ILE A 1 71 ? 9.514 -12.446 -4.717 1.00 63.78 71 ILE A O 1
ATOM 551 N N . LYS A 1 72 ? 8.665 -13.707 -3.075 1.00 61.31 72 LYS A N 1
ATOM 552 C CA . LYS A 1 72 ? 8.293 -14.809 -3.971 1.00 61.31 72 LYS A CA 1
ATOM 553 C C . LYS A 1 72 ? 6.956 -14.487 -4.629 1.00 61.31 72 LYS A C 1
ATOM 555 O O . LYS A 1 72 ? 5.902 -14.734 -4.041 1.00 61.31 72 LYS A O 1
ATOM 560 N N . ILE A 1 73 ? 6.995 -13.967 -5.855 1.00 56.44 73 ILE A N 1
ATOM 561 C CA . ILE A 1 73 ? 5.799 -13.869 -6.697 1.00 56.44 73 ILE A CA 1
ATOM 562 C C . ILE A 1 73 ? 5.368 -15.299 -7.033 1.00 56.44 73 ILE A C 1
ATOM 564 O O . ILE A 1 73 ? 5.944 -15.957 -7.896 1.00 56.44 73 ILE A O 1
ATOM 568 N N . THR A 1 74 ? 4.385 -15.803 -6.293 1.00 56.56 74 THR A N 1
ATOM 569 C CA . THR A 1 74 ? 3.831 -17.142 -6.491 1.00 56.56 74 THR A CA 1
ATOM 570 C C . THR A 1 74 ? 2.487 -16.967 -7.172 1.00 56.56 74 THR A C 1
ATOM 572 O O . THR A 1 74 ? 1.545 -16.463 -6.565 1.00 56.56 74 THR A O 1
ATOM 575 N N . PHE A 1 75 ? 2.391 -17.354 -8.439 1.00 46.81 75 PHE A N 1
ATOM 576 C CA . PHE A 1 75 ? 1.096 -17.465 -9.095 1.00 46.81 75 PHE A CA 1
ATOM 577 C C . PHE A 1 75 ? 0.429 -18.736 -8.570 1.00 46.81 75 PHE A C 1
ATOM 579 O O . PHE A 1 75 ? 0.769 -19.837 -8.998 1.00 46.81 75 PHE A O 1
ATOM 586 N N . LEU A 1 76 ? -0.476 -18.599 -7.598 1.00 42.84 76 LEU A N 1
ATOM 587 C CA . LEU A 1 76 ? -1.384 -19.692 -7.273 1.00 42.84 76 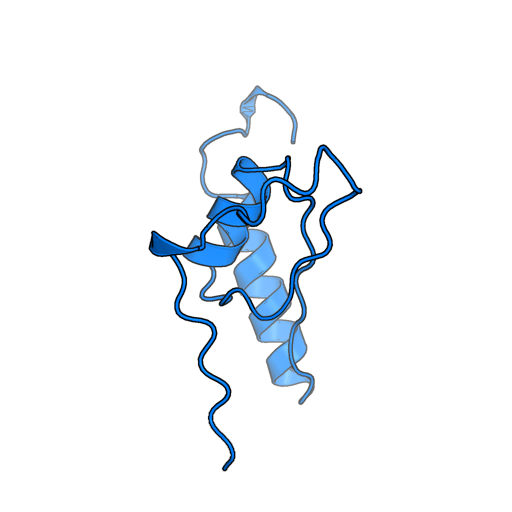LEU A CA 1
ATOM 588 C C . LEU A 1 76 ? -2.411 -19.761 -8.406 1.00 42.84 76 LEU A C 1
ATOM 590 O O . LEU A 1 76 ? -3.254 -18.875 -8.542 1.00 42.84 76 LEU A O 1
ATOM 594 N N . VAL A 1 77 ? -2.296 -20.783 -9.249 1.00 38.72 77 VAL A N 1
ATOM 595 C CA . VAL A 1 77 ? -3.387 -21.174 -10.141 1.00 38.72 77 VAL A CA 1
ATOM 596 C C . VAL A 1 77 ? -4.384 -21.920 -9.260 1.00 38.72 77 VAL A C 1
ATOM 598 O O . VAL A 1 77 ? -4.023 -22.932 -8.661 1.00 38.72 77 VAL A O 1
ATOM 601 N N . ILE A 1 78 ? -5.577 -21.348 -9.102 1.00 45.88 78 ILE A N 1
ATOM 602 C CA . ILE A 1 78 ? -6.712 -21.983 -8.419 1.00 45.88 78 ILE A CA 1
ATOM 603 C C . ILE A 1 78 ? -7.341 -23.011 -9.354 1.00 45.88 78 ILE A C 1
ATOM 605 O O . ILE A 1 78 ? -7.448 -22.689 -10.561 1.00 45.88 78 ILE A O 1
#

Sequence (78 aa):
MLPEFRKKGLAACLVSNLAIMIMERGVLPYYGTASSNIASQAVAYRCGFIPTWMCSYKNIFDGKAPYDNDIKITFLVI

Radius of gyration: 15.05 Å; chains: 1; bounding box: 41×40×31 Å

Foldseek 3Di:
DPPVCPPVCVLLVVLLVVQVVCVVVVHHDDQDDAPPCVVSVVSCVSSVHDDADDDDDCPDPPVDDVCPPPDDNDPPDD